Protein AF-A0A2E0VWQ8-F1 (afdb_monomer_lite)

Sequence (98 aa):
MMQTITDNQSNAPFSVMKQIHGAEVKDLVTKFFYRGNQLCFQIILQVDGGERIPYKEFSDYAEYKKAFSELQQQKGNPTMIKFPEKSVASTGSTSNVA

pLDDT: mean 79.36, std 21.64, range [38.03, 97.69]

Structure (mmCIF, N/CA/C/O backbone):
data_AF-A0A2E0VWQ8-F1
#
_entry.id   AF-A0A2E0VWQ8-F1
#
loop_
_atom_site.group_PDB
_atom_site.id
_atom_site.type_symbol
_atom_site.label_atom_id
_atom_site.label_alt_id
_atom_site.label_comp_id
_atom_site.label_asym_id
_atom_site.label_entity_id
_atom_site.label_seq_id
_atom_site.pdbx_PDB_ins_code
_atom_site.Cartn_x
_atom_site.Cartn_y
_atom_site.Cartn_z
_atom_site.occupancy
_atom_site.B_iso_or_equiv
_atom_site.auth_seq_id
_atom_site.auth_comp_id
_atom_site.auth_asym_id
_atom_site.auth_atom_id
_atom_site.pdbx_PDB_model_num
ATOM 1 N N . MET A 1 1 ? 46.669 14.355 38.497 1.00 43.69 1 MET A N 1
ATOM 2 C CA . MET A 1 1 ? 45.204 14.170 38.435 1.00 43.69 1 MET A CA 1
ATOM 3 C C . MET A 1 1 ? 44.732 14.827 37.149 1.00 43.69 1 MET A C 1
ATOM 5 O O . MET A 1 1 ? 44.764 16.046 37.080 1.00 43.69 1 MET A O 1
ATOM 9 N N . MET A 1 2 ? 44.427 14.056 36.105 1.00 41.31 2 MET A N 1
ATOM 10 C CA . MET A 1 2 ? 43.922 14.598 34.837 1.00 41.31 2 MET A CA 1
ATOM 11 C C . MET A 1 2 ? 42.578 13.942 34.534 1.00 41.31 2 MET A C 1
ATOM 13 O O . MET A 1 2 ? 42.446 12.725 34.635 1.00 41.31 2 MET A O 1
ATOM 17 N N . GLN A 1 3 ? 41.579 14.791 34.304 1.00 45.31 3 GLN A N 1
ATOM 18 C CA . GLN A 1 3 ? 40.161 14.460 34.236 1.00 45.31 3 GLN A CA 1
ATOM 19 C C . GLN A 1 3 ? 39.825 13.795 32.899 1.00 45.31 3 GLN A C 1
ATOM 21 O O . GLN A 1 3 ? 40.246 14.250 31.839 1.00 45.31 3 GLN A O 1
ATOM 26 N N . THR A 1 4 ? 39.059 12.711 32.974 1.00 44.09 4 THR A N 1
ATOM 27 C CA . THR A 1 4 ? 38.452 12.011 31.842 1.00 44.09 4 THR A CA 1
ATOM 28 C C . THR A 1 4 ? 37.318 12.851 31.264 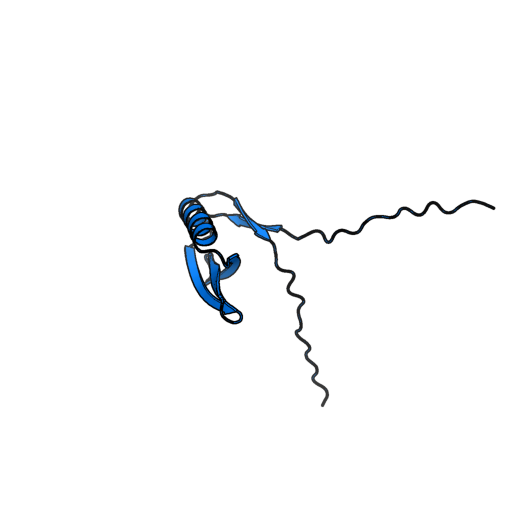1.00 44.09 4 THR A C 1
ATOM 30 O O . THR A 1 4 ? 36.367 13.174 31.977 1.00 44.09 4 THR A O 1
ATOM 33 N N . ILE A 1 5 ? 37.405 13.184 29.978 1.00 54.75 5 ILE A N 1
ATOM 34 C CA . ILE A 1 5 ? 36.286 13.730 29.210 1.00 54.75 5 ILE A CA 1
ATOM 35 C C . ILE A 1 5 ? 35.449 12.533 28.761 1.00 54.75 5 ILE A C 1
ATOM 37 O O . ILE A 1 5 ? 35.899 11.701 27.977 1.00 54.75 5 ILE A O 1
ATOM 41 N N . THR A 1 6 ? 34.256 12.410 29.334 1.00 47.91 6 THR A N 1
ATOM 42 C CA . THR A 1 6 ? 33.260 11.413 28.946 1.00 47.9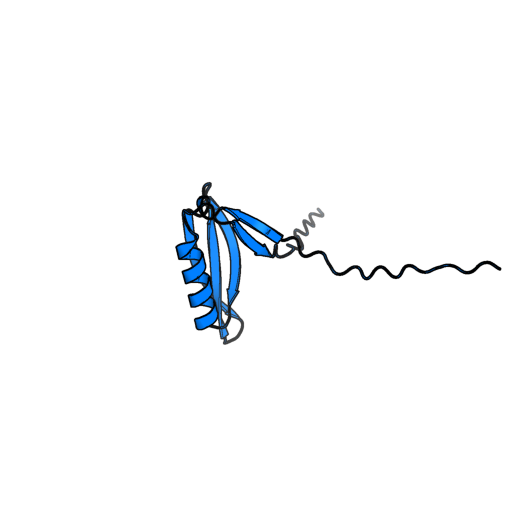1 6 THR A CA 1
ATOM 43 C C . THR A 1 6 ? 32.459 11.981 27.779 1.00 47.91 6 THR A C 1
ATOM 45 O O . THR A 1 6 ? 31.508 12.733 27.991 1.00 47.91 6 THR A O 1
ATOM 48 N N . ASP A 1 7 ? 32.837 11.637 26.548 1.00 45.84 7 ASP A N 1
ATOM 49 C CA . ASP A 1 7 ? 31.993 11.868 25.376 1.00 45.84 7 ASP A CA 1
ATOM 50 C C . ASP A 1 7 ? 30.791 10.922 25.439 1.00 45.84 7 ASP A C 1
ATOM 52 O O . ASP A 1 7 ? 30.843 9.744 25.083 1.00 45.84 7 ASP A O 1
ATOM 56 N N . ASN A 1 8 ? 29.691 11.458 25.957 1.00 48.97 8 ASN A N 1
ATOM 57 C CA . ASN A 1 8 ? 28.405 10.792 26.048 1.00 48.97 8 ASN A CA 1
ATOM 58 C C . ASN A 1 8 ? 27.746 10.824 24.656 1.00 48.97 8 ASN A C 1
ATOM 60 O O . ASN A 1 8 ? 26.875 11.650 24.380 1.00 48.97 8 ASN A O 1
ATOM 64 N N . GLN A 1 9 ? 28.198 9.958 23.745 1.00 47.59 9 GLN A N 1
ATOM 65 C CA . GLN A 1 9 ? 27.496 9.724 22.484 1.00 47.59 9 GLN A CA 1
ATOM 66 C C . GLN A 1 9 ? 26.181 8.997 22.780 1.00 47.59 9 GLN A C 1
ATOM 68 O O . GLN A 1 9 ? 26.138 7.797 23.051 1.00 47.59 9 GLN A O 1
ATOM 73 N N . SER A 1 10 ? 25.092 9.759 22.731 1.00 47.69 10 SER A N 1
ATOM 74 C CA . SER A 1 10 ? 23.722 9.271 22.671 1.00 47.69 10 SER A CA 1
ATOM 75 C C . SER A 1 10 ? 23.546 8.399 21.426 1.00 47.69 10 SER A C 1
ATOM 77 O O . SER A 1 10 ? 23.280 8.874 20.324 1.00 47.69 10 SER A O 1
ATOM 79 N N . ASN A 1 11 ? 23.709 7.090 21.607 1.00 47.94 11 ASN A N 1
ATOM 80 C CA . ASN A 1 11 ? 23.473 6.081 20.584 1.00 47.94 11 ASN A CA 1
ATOM 81 C C . ASN A 1 11 ? 21.955 5.928 20.368 1.00 47.94 11 ASN A C 1
ATOM 83 O O . ASN A 1 11 ? 21.322 5.003 20.876 1.00 47.94 11 ASN A O 1
ATOM 87 N N . ALA A 1 12 ? 21.341 6.889 19.673 1.00 48.88 12 ALA A N 1
ATOM 88 C CA . ALA A 1 12 ? 20.019 6.687 19.099 1.00 48.88 12 ALA A CA 1
ATOM 89 C C . ALA A 1 12 ? 20.146 5.567 18.052 1.00 48.88 12 ALA A C 1
ATOM 91 O O . ALA A 1 12 ? 21.047 5.639 17.214 1.00 48.88 12 ALA A O 1
ATOM 92 N N . PRO A 1 13 ? 19.301 4.522 18.074 1.00 51.03 13 PRO A N 1
ATOM 93 C CA . PRO A 1 13 ? 19.401 3.455 17.092 1.00 51.03 13 PRO A CA 1
ATOM 94 C C . PRO A 1 13 ? 19.158 4.060 15.708 1.00 51.03 13 PRO A C 1
ATOM 96 O O . PRO A 1 13 ? 18.058 4.533 15.416 1.00 51.03 13 PRO A O 1
ATOM 99 N N . PHE A 1 14 ? 20.193 4.076 14.865 1.00 49.81 14 PHE A N 1
ATOM 100 C CA . PHE A 1 14 ? 20.074 4.448 13.461 1.00 49.81 14 PHE A CA 1
ATOM 101 C C . PHE A 1 14 ? 19.057 3.504 12.820 1.00 49.81 14 PHE A C 1
ATOM 103 O O . PHE A 1 14 ? 19.342 2.336 12.564 1.00 49.81 14 PHE A O 1
ATOM 110 N N . SER A 1 15 ? 17.832 3.992 12.630 1.00 58.91 15 SER A N 1
ATOM 111 C CA . SER A 1 15 ? 16.782 3.240 11.958 1.00 58.91 15 SER A CA 1
ATOM 112 C C . SER A 1 15 ? 17.213 3.085 10.503 1.00 58.91 15 SER A C 1
ATOM 114 O O . SER A 1 15 ? 17.240 4.065 9.755 1.00 58.91 15 SER A O 1
ATOM 116 N N . VAL A 1 16 ? 17.641 1.881 10.122 1.00 67.00 16 VAL A N 1
ATOM 117 C CA . VAL A 1 16 ? 18.054 1.593 8.748 1.00 67.00 16 VAL A CA 1
ATOM 118 C C . VAL A 1 16 ? 16.829 1.803 7.859 1.00 67.00 16 VAL A C 1
ATOM 120 O O . VAL A 1 16 ? 15.803 1.140 8.007 1.00 67.00 16 VAL A O 1
ATOM 123 N N . MET A 1 17 ? 16.889 2.804 6.981 1.00 75.00 17 MET A N 1
ATOM 124 C CA . MET A 1 17 ? 15.833 3.055 6.005 1.00 75.00 17 MET A CA 1
ATOM 125 C C . MET A 1 17 ? 16.127 2.245 4.752 1.00 75.00 17 MET A C 1
ATOM 127 O O . MET A 1 17 ? 17.090 2.535 4.038 1.00 75.00 17 MET A O 1
ATOM 131 N N . LYS A 1 18 ? 15.266 1.271 4.459 1.00 84.44 18 LYS A N 1
ATOM 132 C CA . LYS A 1 18 ? 15.262 0.610 3.159 1.00 84.44 18 LYS A CA 1
ATOM 133 C C . LYS A 1 18 ? 14.569 1.494 2.134 1.00 84.44 18 LYS A C 1
ATOM 135 O O . LYS A 1 18 ? 13.686 2.298 2.451 1.00 84.44 18 LYS A O 1
ATOM 140 N N . GLN A 1 19 ? 15.026 1.371 0.898 1.00 90.00 19 GLN A N 1
ATOM 141 C CA . GLN A 1 19 ? 14.487 2.114 -0.227 1.00 90.00 19 GLN A CA 1
ATOM 142 C C . GLN A 1 19 ? 14.362 1.174 -1.417 1.00 90.00 19 GLN A C 1
ATOM 144 O O . GLN A 1 19 ? 15.199 0.292 -1.591 1.00 90.00 19 GLN A O 1
ATOM 149 N N . ILE A 1 20 ? 13.321 1.376 -2.213 1.00 91.31 20 ILE A N 1
ATOM 150 C CA . ILE A 1 20 ? 13.087 0.651 -3.459 1.00 91.31 20 ILE A CA 1
ATOM 151 C C . ILE A 1 20 ? 12.551 1.623 -4.507 1.00 91.31 20 ILE A C 1
ATOM 153 O O . ILE A 1 20 ? 11.865 2.590 -4.152 1.00 91.31 20 ILE A O 1
ATOM 157 N N . HIS A 1 21 ? 12.848 1.401 -5.784 1.00 92.56 21 HIS A N 1
ATOM 158 C CA . HIS A 1 21 ? 12.197 2.158 -6.843 1.00 92.56 21 HIS A CA 1
ATOM 159 C C . HIS A 1 21 ? 10.752 1.686 -7.016 1.00 92.56 21 HIS A C 1
ATOM 161 O O . HIS A 1 21 ? 10.461 0.492 -7.051 1.00 92.56 21 HIS A O 1
ATOM 167 N N . GLY A 1 22 ? 9.825 2.626 -7.200 1.00 91.50 22 GLY A N 1
ATOM 168 C CA . GLY A 1 22 ? 8.429 2.315 -7.511 1.00 91.50 22 GLY A CA 1
ATOM 169 C C . GLY A 1 22 ? 8.266 1.476 -8.783 1.00 91.50 22 GLY A C 1
ATOM 170 O O . GLY A 1 22 ? 7.306 0.716 -8.892 1.00 91.50 22 GLY A O 1
ATOM 171 N N . ALA A 1 23 ? 9.226 1.554 -9.708 1.00 93.12 23 ALA A N 1
ATOM 172 C CA . ALA A 1 23 ? 9.297 0.740 -10.916 1.00 93.12 23 ALA A CA 1
ATOM 173 C C . ALA A 1 23 ? 9.517 -0.756 -10.629 1.00 93.12 23 ALA A C 1
ATOM 175 O O . ALA A 1 23 ? 9.093 -1.582 -11.426 1.00 93.12 23 ALA A O 1
ATOM 176 N N . GLU A 1 24 ? 10.128 -1.103 -9.494 1.00 93.12 24 GLU A N 1
ATOM 177 C CA . GLU A 1 24 ? 10.340 -2.493 -9.065 1.00 93.12 24 GLU A CA 1
ATOM 178 C C . GLU A 1 24 ? 9.098 -3.076 -8.368 1.00 93.12 24 GLU A C 1
ATOM 180 O O . GLU A 1 24 ? 9.011 -4.283 -8.137 1.00 93.12 24 GLU A O 1
ATOM 185 N N . VAL A 1 25 ? 8.122 -2.229 -8.010 1.00 94.12 25 VAL A N 1
ATOM 186 C CA . VAL A 1 25 ? 6.880 -2.650 -7.356 1.00 94.12 25 VAL A CA 1
ATOM 187 C C . VAL A 1 25 ? 5.881 -3.117 -8.408 1.00 94.12 25 VAL A C 1
ATOM 189 O O . VAL A 1 25 ? 5.276 -2.323 -9.129 1.00 94.12 25 VAL A O 1
ATOM 192 N N . LYS A 1 26 ? 5.645 -4.425 -8.437 1.00 94.38 26 LYS A N 1
ATOM 193 C CA . LYS A 1 26 ? 4.670 -5.063 -9.319 1.00 94.38 26 LYS A CA 1
ATOM 194 C C . LYS A 1 26 ? 3.246 -4.898 -8.803 1.00 94.38 26 LYS A C 1
ATOM 196 O O . LYS A 1 26 ? 2.331 -4.566 -9.563 1.00 94.38 26 LYS A O 1
ATOM 201 N N . ASP A 1 27 ? 3.051 -5.133 -7.508 1.00 95.12 27 ASP A N 1
ATOM 202 C CA . ASP A 1 27 ? 1.727 -5.077 -6.897 1.00 95.12 27 ASP A CA 1
ATOM 203 C C . ASP A 1 27 ? 1.745 -4.551 -5.459 1.00 95.12 27 ASP A C 1
ATOM 205 O O . ASP A 1 27 ? 2.772 -4.548 -4.778 1.00 95.12 27 ASP A O 1
ATOM 209 N N . LEU A 1 28 ? 0.579 -4.098 -5.006 1.00 95.75 28 LEU A N 1
ATOM 210 C CA . LEU A 1 28 ? 0.337 -3.616 -3.654 1.00 95.75 28 LEU A CA 1
ATOM 211 C C . LEU A 1 28 ? -0.745 -4.480 -3.020 1.00 95.75 28 LEU A C 1
ATOM 213 O O . LEU A 1 28 ? -1.910 -4.434 -3.411 1.00 95.75 28 LEU A O 1
ATOM 217 N N . VAL A 1 29 ? -0.359 -5.249 -2.010 1.00 95.88 29 VAL A N 1
ATOM 218 C CA . VAL A 1 29 ? -1.265 -6.157 -1.311 1.00 95.88 29 VAL A CA 1
ATOM 219 C C . VAL A 1 29 ? -1.614 -5.574 0.047 1.00 95.88 29 VAL A C 1
ATOM 221 O O . VAL A 1 29 ? -0.735 -5.194 0.819 1.00 95.88 29 VAL A O 1
ATOM 224 N N . THR A 1 30 ? -2.903 -5.565 0.371 1.00 97.06 30 THR A N 1
ATOM 225 C CA . THR A 1 30 ? -3.371 -5.219 1.713 1.00 97.06 30 THR A CA 1
ATOM 226 C C . THR A 1 30 ? -3.658 -6.478 2.506 1.00 97.06 30 THR A C 1
ATOM 228 O O . THR A 1 30 ? -4.497 -7.296 2.128 1.00 97.06 30 THR A O 1
ATOM 231 N N . LYS A 1 31 ? -2.983 -6.618 3.645 1.00 96.25 31 LYS A N 1
ATOM 232 C CA . LYS A 1 31 ? -3.290 -7.629 4.649 1.00 96.25 31 LYS A CA 1
ATOM 233 C C . LYS A 1 31 ? -4.140 -7.000 5.747 1.00 96.25 31 LYS A C 1
ATOM 235 O O . LYS A 1 31 ? -3.701 -6.072 6.424 1.00 96.25 31 LYS A O 1
ATOM 240 N N . PHE A 1 32 ? -5.334 -7.543 5.939 1.00 96.50 32 PHE A N 1
ATOM 241 C CA . PHE A 1 32 ? -6.229 -7.186 7.035 1.00 96.50 32 PHE A CA 1
ATOM 242 C C . PHE A 1 32 ? -6.006 -8.150 8.197 1.00 96.50 32 PHE A C 1
ATOM 244 O O . PHE A 1 32 ? -5.888 -9.359 7.989 1.00 96.50 32 PHE A O 1
ATOM 251 N N . PHE A 1 33 ? -5.919 -7.631 9.415 1.00 96.44 33 PHE A N 1
ATOM 252 C CA . PHE A 1 33 ? -5.772 -8.456 10.611 1.00 96.44 33 PHE A CA 1
ATOM 253 C C . PHE A 1 33 ? -6.333 -7.738 11.832 1.00 96.44 33 PHE A C 1
ATOM 255 O O . PHE A 1 33 ? -6.418 -6.515 11.850 1.00 96.44 33 PHE A O 1
ATOM 262 N N . TYR A 1 34 ? -6.688 -8.496 12.864 1.00 96.25 34 TYR A N 1
ATOM 263 C CA . TYR A 1 34 ? -7.074 -7.935 14.154 1.00 96.25 34 TYR A CA 1
ATOM 264 C C . TYR A 1 34 ? -5.895 -7.982 15.124 1.00 96.25 34 TYR A C 1
ATOM 266 O O . TYR A 1 34 ? -5.176 -8.981 15.195 1.00 96.25 34 TYR A O 1
ATOM 274 N N . ARG A 1 35 ? -5.702 -6.908 15.892 1.00 94.19 35 ARG A N 1
ATOM 275 C C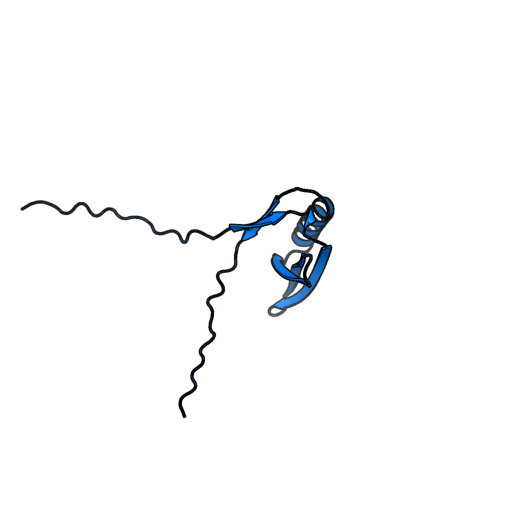A . ARG A 1 35 ? -4.824 -6.886 17.068 1.00 94.19 35 ARG A CA 1
ATOM 276 C C . ARG A 1 35 ? -5.689 -6.527 18.274 1.00 94.19 35 ARG A C 1
ATOM 278 O O . ARG A 1 35 ? -6.115 -5.385 18.420 1.00 94.19 35 ARG A O 1
ATOM 285 N N . GLY A 1 36 ? -6.011 -7.528 19.096 1.00 93.88 36 GLY A N 1
ATOM 286 C CA . GLY A 1 36 ? -7.103 -7.414 20.069 1.00 93.88 36 GLY A CA 1
ATOM 287 C C . GLY A 1 36 ? -8.443 -7.259 19.343 1.00 93.88 36 GLY A C 1
ATOM 288 O O . GLY A 1 36 ? -8.744 -8.045 18.449 1.00 93.88 36 GLY A O 1
ATOM 289 N N . ASN A 1 37 ? -9.200 -6.208 19.667 1.00 94.38 37 ASN A N 1
ATOM 290 C CA . ASN A 1 37 ? -10.488 -5.897 19.029 1.00 94.38 37 ASN A CA 1
ATOM 291 C C . ASN A 1 37 ? -10.397 -4.776 17.975 1.00 94.38 37 ASN A C 1
ATOM 293 O O . ASN A 1 37 ? -11.422 -4.259 17.536 1.00 94.38 37 ASN A O 1
ATOM 297 N N . GLN A 1 38 ? -9.188 -4.385 17.565 1.00 96.12 38 GLN A N 1
ATOM 298 C CA . GLN A 1 38 ? -8.974 -3.343 16.562 1.00 96.12 38 GLN A CA 1
ATOM 299 C C . GLN A 1 38 ? -8.600 -3.957 15.207 1.00 96.12 38 GLN A C 1
ATOM 301 O O . GLN A 1 38 ? -7.684 -4.780 15.133 1.00 96.12 38 GLN 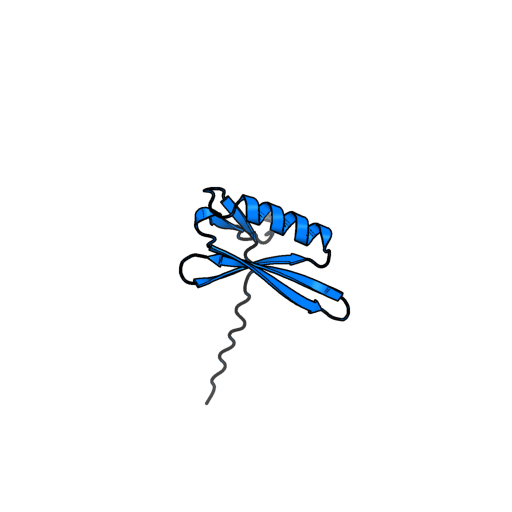A O 1
ATOM 306 N N . LEU A 1 39 ? -9.302 -3.552 14.142 1.00 95.94 39 LEU A N 1
ATOM 307 C CA . LEU A 1 39 ? -8.950 -3.890 12.761 1.00 95.94 39 LEU A CA 1
ATOM 308 C C . LEU A 1 39 ? -7.728 -3.073 12.329 1.00 95.94 39 LEU A C 1
ATOM 310 O O . LEU A 1 39 ? -7.712 -1.849 12.446 1.00 95.94 39 LEU A O 1
ATOM 314 N N . CYS A 1 40 ? -6.724 -3.759 11.800 1.00 97.25 40 CYS A N 1
ATOM 315 C CA . CYS A 1 40 ? -5.492 -3.187 11.288 1.00 97.25 40 CYS A CA 1
ATOM 316 C C . CYS A 1 40 ? -5.292 -3.540 9.811 1.00 97.25 40 CYS A C 1
ATOM 318 O O . CYS A 1 40 ? -5.746 -4.576 9.314 1.00 97.25 40 CYS A O 1
ATOM 320 N N . PHE A 1 41 ? -4.550 -2.674 9.130 1.00 97.19 41 PHE A N 1
ATOM 321 C CA . PHE A 1 41 ? -4.234 -2.749 7.711 1.00 97.19 41 PHE A CA 1
ATOM 322 C C . PHE A 1 41 ? -2.718 -2.737 7.554 1.00 97.19 41 PHE A C 1
ATOM 324 O O . PHE A 1 41 ? -2.053 -1.823 8.033 1.00 97.19 41 PHE A O 1
ATOM 331 N N . GLN A 1 42 ? -2.149 -3.730 6.884 1.00 96.81 42 GLN A N 1
ATOM 332 C CA . GLN A 1 42 ? -0.737 -3.733 6.515 1.00 96.81 42 GLN A CA 1
ATOM 333 C C . GLN A 1 42 ? -0.612 -3.683 5.002 1.00 96.81 42 GLN A C 1
ATOM 335 O O . GLN A 1 42 ? -1.172 -4.531 4.308 1.00 96.81 42 GLN A O 1
ATOM 340 N N . ILE A 1 43 ? 0.147 -2.711 4.505 1.00 96.56 43 ILE A N 1
ATOM 341 C CA . ILE A 1 43 ? 0.522 -2.655 3.094 1.00 96.56 43 ILE A CA 1
ATOM 342 C C . ILE A 1 43 ? 1.776 -3.508 2.901 1.00 96.56 43 ILE A C 1
ATOM 344 O O . ILE A 1 43 ? 2.754 -3.369 3.641 1.00 96.56 43 ILE A O 1
ATOM 348 N N . ILE A 1 44 ? 1.735 -4.387 1.908 1.00 95.88 44 ILE A N 1
ATOM 349 C CA . ILE A 1 44 ? 2.836 -5.247 1.484 1.00 95.88 44 ILE A CA 1
ATOM 350 C C . ILE A 1 44 ? 3.148 -4.899 0.028 1.00 95.88 44 ILE A C 1
ATOM 352 O O . ILE A 1 44 ? 2.266 -4.965 -0.829 1.00 95.88 44 ILE A O 1
ATOM 356 N N . LEU A 1 45 ? 4.398 -4.534 -0.244 1.00 94.88 45 LEU A N 1
ATOM 357 C CA . LEU A 1 45 ? 4.895 -4.325 -1.600 1.00 94.88 45 LEU A CA 1
ATOM 358 C C . LEU A 1 45 ? 5.280 -5.685 -2.171 1.00 94.88 45 LEU A C 1
AT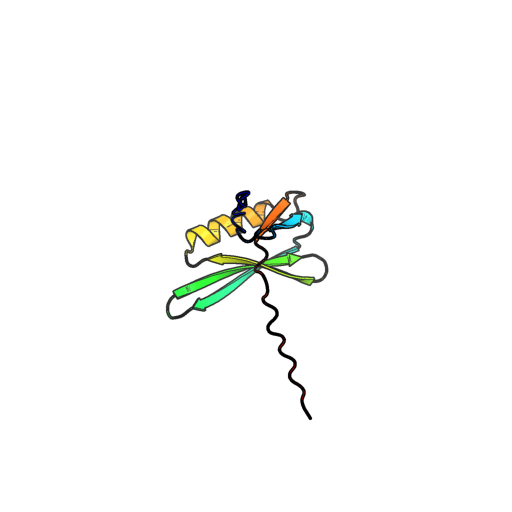OM 360 O O . LEU A 1 45 ? 6.096 -6.392 -1.579 1.00 94.88 45 LEU A O 1
ATOM 364 N N . GLN A 1 46 ? 4.692 -6.064 -3.298 1.00 94.56 46 GLN A N 1
ATOM 365 C CA . GLN A 1 46 ? 5.154 -7.207 -4.069 1.00 94.56 46 GLN A CA 1
ATOM 366 C C . GLN A 1 46 ? 6.069 -6.695 -5.173 1.00 94.56 46 GLN A C 1
ATOM 368 O O . GLN A 1 46 ? 5.634 -5.922 -6.028 1.00 94.56 46 GLN A O 1
ATOM 373 N N . VAL A 1 47 ? 7.322 -7.130 -5.145 1.00 92.62 47 VAL A N 1
ATOM 374 C CA . VAL A 1 47 ? 8.354 -6.668 -6.075 1.00 92.62 47 VAL A CA 1
ATOM 375 C C . VAL A 1 47 ? 8.612 -7.710 -7.157 1.00 92.62 47 VAL A C 1
ATOM 377 O O . VAL A 1 47 ? 8.234 -8.884 -7.022 1.00 92.62 47 VAL A O 1
ATOM 380 N N . ASP A 1 48 ? 9.224 -7.283 -8.256 1.00 85.06 48 ASP A N 1
ATOM 381 C CA . ASP A 1 48 ? 9.682 -8.210 -9.287 1.00 85.06 48 ASP A CA 1
ATOM 382 C C . ASP A 1 48 ? 10.683 -9.218 -8.701 1.00 85.06 48 ASP A C 1
ATOM 384 O O . ASP A 1 48 ? 11.533 -8.890 -7.882 1.00 85.06 48 ASP A O 1
ATOM 388 N N . GLY A 1 49 ? 10.517 -10.495 -9.054 1.00 83.69 49 GLY A N 1
ATOM 389 C CA . GLY A 1 49 ? 11.187 -11.613 -8.374 1.00 83.69 49 GLY A CA 1
ATOM 390 C C . GLY A 1 49 ? 10.345 -12.287 -7.283 1.00 83.69 49 GLY A C 1
ATOM 391 O O . GLY A 1 49 ? 10.732 -13.335 -6.775 1.00 83.69 49 GLY A O 1
ATOM 392 N N . GLY A 1 50 ? 9.154 -11.757 -6.973 1.00 85.62 50 GLY A N 1
ATOM 393 C CA . GLY A 1 50 ? 8.176 -12.404 -6.089 1.00 85.62 50 GLY A CA 1
ATOM 394 C C . GLY A 1 50 ? 8.393 -12.151 -4.596 1.00 85.62 50 GLY A C 1
ATOM 395 O O . GLY A 1 50 ? 7.618 -12.654 -3.778 1.00 85.62 50 GLY A O 1
ATOM 396 N N . GLU A 1 51 ? 9.398 -11.353 -4.235 1.00 92.12 51 GLU A N 1
ATOM 397 C CA . GLU A 1 51 ? 9.615 -10.913 -2.861 1.00 92.12 51 GLU A CA 1
ATOM 398 C C . GLU A 1 51 ? 8.444 -10.033 -2.381 1.00 92.12 51 GLU A C 1
ATOM 400 O O . GLU A 1 51 ? 7.818 -9.281 -3.136 1.00 92.12 51 GLU A O 1
ATOM 405 N N . ARG A 1 52 ? 8.107 -10.178 -1.096 1.00 93.50 52 ARG A N 1
ATOM 406 C CA . ARG A 1 52 ? 7.024 -9.452 -0.429 1.00 93.50 52 ARG A CA 1
ATOM 407 C C . ARG A 1 52 ? 7.587 -8.673 0.743 1.00 93.50 52 ARG A C 1
ATOM 409 O O . ARG A 1 52 ? 7.990 -9.263 1.743 1.00 93.50 52 ARG A O 1
ATOM 416 N N . ILE A 1 53 ? 7.553 -7.354 0.634 1.00 92.62 53 ILE A N 1
ATOM 417 C CA . ILE A 1 53 ? 8.170 -6.443 1.591 1.00 92.62 53 ILE A CA 1
ATOM 418 C C . ILE A 1 53 ? 7.072 -5.744 2.400 1.00 92.62 53 ILE A C 1
ATOM 420 O O . ILE A 1 53 ? 6.270 -4.997 1.832 1.00 92.62 53 ILE A O 1
ATOM 424 N N . PRO A 1 54 ? 6.999 -5.952 3.725 1.00 92.88 54 PRO A N 1
ATOM 42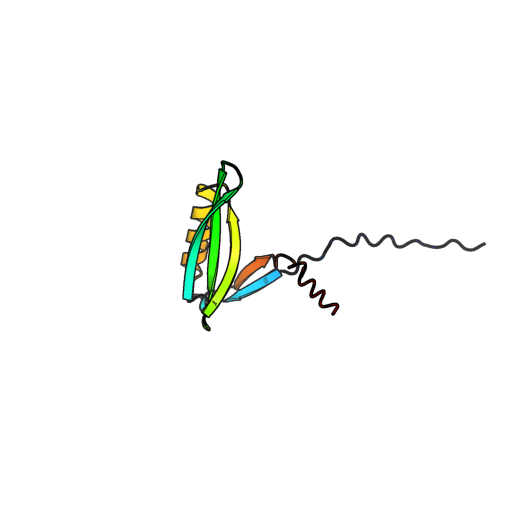5 C CA . PRO A 1 54 ? 6.104 -5.180 4.576 1.00 92.88 54 PRO A CA 1
ATOM 426 C C . PRO A 1 54 ? 6.492 -3.698 4.550 1.00 92.88 54 PRO A C 1
ATOM 428 O O . PRO A 1 54 ? 7.611 -3.346 4.914 1.00 92.88 54 PRO A O 1
ATOM 431 N N . TYR A 1 55 ? 5.562 -2.831 4.153 1.00 93.06 55 TYR A N 1
ATOM 432 C CA . TYR A 1 55 ? 5.798 -1.389 4.088 1.00 93.06 55 TYR A CA 1
ATOM 433 C C . TYR A 1 55 ? 5.455 -0.708 5.414 1.00 93.06 55 TYR A C 1
ATOM 435 O O . TYR A 1 55 ? 6.315 -0.138 6.085 1.00 93.06 55 TYR A O 1
ATOM 443 N N . LYS A 1 56 ? 4.175 -0.767 5.805 1.00 93.81 56 LYS A N 1
ATOM 444 C CA . LYS A 1 56 ? 3.667 -0.108 7.013 1.00 93.81 56 LYS A CA 1
ATOM 445 C C . LYS A 1 56 ? 2.355 -0.734 7.481 1.00 93.81 56 LYS A C 1
ATOM 447 O O . LYS A 1 56 ? 1.570 -1.235 6.676 1.00 93.81 56 LYS A O 1
ATOM 452 N N . GLU A 1 57 ? 2.148 -0.702 8.794 1.00 95.25 57 GLU A N 1
ATOM 453 C CA . GLU A 1 57 ? 0.904 -1.073 9.472 1.00 95.25 57 GLU A CA 1
ATOM 454 C C . GLU A 1 57 ? 0.143 0.189 9.890 1.00 95.25 57 GLU A C 1
ATOM 456 O O . GLU A 1 57 ? 0.749 1.164 10.337 1.00 95.25 57 GLU A O 1
ATOM 461 N N . PHE A 1 58 ? -1.179 0.142 9.777 1.00 96.25 58 PHE A N 1
ATOM 462 C CA . PHE A 1 58 ? -2.101 1.216 10.114 1.00 96.25 58 PHE A CA 1
ATOM 463 C C . PHE A 1 58 ? -3.251 0.654 10.943 1.00 96.25 58 PHE A C 1
ATOM 465 O O . PHE A 1 58 ? -3.748 -0.442 10.678 1.00 96.25 58 PHE A O 1
ATOM 472 N N . SER A 1 59 ? -3.696 1.421 11.927 1.00 96.56 59 SER A N 1
ATOM 473 C CA . SER A 1 59 ? -4.940 1.178 12.664 1.00 96.56 59 SER A CA 1
ATOM 474 C C . SER A 1 59 ? -6.053 2.152 12.269 1.00 96.56 59 SER A C 1
ATOM 476 O O . SER A 1 59 ? -7.205 1.941 12.635 1.00 96.56 59 SER A O 1
ATOM 478 N N . ASP A 1 60 ? -5.709 3.206 11.525 1.00 97.19 60 ASP A N 1
ATOM 479 C CA . ASP A 1 60 ? -6.636 4.185 10.970 1.00 97.19 60 ASP A CA 1
ATOM 480 C C . ASP A 1 60 ? -6.817 3.953 9.462 1.00 97.19 60 ASP A C 1
ATOM 482 O O . ASP A 1 60 ? -5.850 3.795 8.709 1.00 97.19 60 ASP A O 1
ATOM 486 N N . TYR A 1 61 ? -8.073 3.914 9.015 1.00 96.00 61 TYR A N 1
ATOM 487 C CA . TYR A 1 61 ? -8.403 3.639 7.619 1.00 96.00 61 TYR A CA 1
ATOM 488 C C . TYR A 1 61 ? -8.071 4.808 6.680 1.00 96.00 61 TYR A C 1
ATOM 490 O O . TYR A 1 61 ? -7.678 4.575 5.535 1.00 96.00 61 TYR A O 1
ATOM 498 N N . ALA A 1 62 ? -8.219 6.057 7.131 1.00 97.69 62 ALA A N 1
ATOM 499 C CA . ALA A 1 62 ? -7.922 7.229 6.316 1.00 97.69 62 ALA A CA 1
ATOM 500 C C . ALA A 1 62 ? -6.412 7.349 6.065 1.00 97.69 62 ALA A C 1
ATOM 502 O O . ALA A 1 62 ? -6.001 7.582 4.926 1.00 97.69 62 ALA A O 1
ATOM 503 N N . GLU A 1 63 ? -5.589 7.100 7.088 1.00 97.44 63 GLU A N 1
ATOM 504 C CA . GLU A 1 63 ? -4.131 7.033 6.945 1.00 97.44 63 GLU A CA 1
ATOM 505 C C . GLU A 1 63 ? -3.698 5.914 5.996 1.00 97.44 63 GLU A C 1
ATOM 507 O O . GLU A 1 63 ? -2.898 6.151 5.086 1.00 97.44 63 GLU A O 1
ATOM 512 N N . TYR A 1 64 ? -4.266 4.714 6.161 1.00 97.44 64 TYR A N 1
ATOM 513 C CA . TYR A 1 64 ? -4.029 3.592 5.254 1.00 97.44 64 TYR A CA 1
ATOM 514 C C . TYR A 1 64 ? -4.381 3.962 3.809 1.00 97.44 64 TYR A C 1
ATOM 516 O O . TYR A 1 64 ? -3.566 3.777 2.905 1.00 97.44 64 TYR A O 1
ATOM 524 N N . LYS A 1 65 ? -5.582 4.506 3.578 1.00 97.50 65 LYS A N 1
ATOM 525 C CA . LYS A 1 65 ? -6.073 4.813 2.232 1.00 97.50 65 LYS A CA 1
ATOM 526 C C . LYS A 1 65 ? -5.217 5.880 1.561 1.00 97.50 65 LYS A C 1
ATOM 528 O O . LYS A 1 65 ? -4.925 5.751 0.371 1.00 97.50 65 LYS A O 1
ATOM 533 N N . LYS A 1 66 ? -4.792 6.900 2.312 1.00 97.69 66 LYS A N 1
ATOM 534 C CA . LYS A 1 66 ? -3.863 7.924 1.829 1.00 97.69 66 LYS A CA 1
ATOM 535 C C . LYS A 1 66 ? -2.537 7.295 1.396 1.00 97.69 66 LYS A C 1
ATOM 537 O O . LYS A 1 66 ? -2.168 7.433 0.235 1.00 97.69 66 LYS A O 1
ATOM 542 N N . ALA A 1 67 ? -1.887 6.533 2.278 1.00 96.25 67 ALA A N 1
ATOM 543 C CA . ALA A 1 67 ? -0.602 5.896 1.979 1.00 96.25 67 ALA A CA 1
ATOM 544 C C . ALA A 1 67 ? -0.690 4.910 0.801 1.00 96.25 67 ALA A C 1
ATOM 546 O O . ALA A 1 67 ? 0.179 4.886 -0.064 1.00 96.25 67 ALA A O 1
ATOM 547 N N . PHE A 1 68 ? -1.760 4.117 0.730 1.00 96.62 68 PHE A N 1
ATOM 548 C CA . PHE A 1 68 ? -1.981 3.184 -0.373 1.00 96.62 68 PHE A CA 1
ATOM 549 C C . PHE A 1 68 ? -2.186 3.911 -1.706 1.00 96.62 68 PHE A C 1
ATOM 551 O O . PHE A 1 68 ? -1.646 3.489 -2.724 1.00 96.62 68 PHE A O 1
ATOM 558 N N . SER A 1 69 ? -2.920 5.027 -1.701 1.00 97.25 69 SER A N 1
ATOM 559 C CA . SER A 1 69 ? -3.138 5.843 -2.904 1.00 97.25 69 SER A CA 1
ATOM 560 C C . SER A 1 69 ? -1.842 6.503 -3.381 1.00 97.25 69 SER A C 1
ATOM 562 O O . SER A 1 69 ? -1.571 6.519 -4.578 1.00 97.25 69 SER A O 1
ATOM 564 N N . GLU A 1 70 ? -1.013 6.999 -2.459 1.00 95.50 70 GLU A N 1
ATOM 565 C CA . GLU A 1 70 ? 0.318 7.538 -2.774 1.00 95.50 70 GLU A CA 1
ATOM 566 C C . GLU A 1 70 ? 1.220 6.459 -3.394 1.00 95.50 70 GLU A C 1
ATOM 568 O O . GLU A 1 70 ? 1.818 6.679 -4.447 1.00 95.50 70 GLU A O 1
ATOM 573 N N . LEU A 1 71 ? 1.251 5.257 -2.810 1.00 95.38 71 LEU A N 1
ATOM 574 C CA . LEU A 1 71 ? 2.012 4.130 -3.354 1.00 95.38 71 LEU A CA 1
ATOM 575 C C . LEU A 1 71 ? 1.496 3.685 -4.726 1.00 95.38 71 LEU A C 1
ATOM 577 O O . LEU A 1 71 ? 2.298 3.346 -5.591 1.00 95.38 71 LEU A O 1
ATOM 581 N N . GLN A 1 72 ? 0.181 3.712 -4.964 1.00 95.56 72 GLN A N 1
ATOM 582 C CA . GLN A 1 72 ? -0.376 3.424 -6.288 1.00 95.56 72 GLN A CA 1
ATOM 583 C C . GLN A 1 72 ? 0.110 4.410 -7.350 1.00 95.56 72 GLN A C 1
ATOM 585 O O . GLN A 1 72 ? 0.368 3.994 -8.475 1.00 95.56 72 GLN A O 1
ATOM 590 N N . GLN A 1 73 ? 0.252 5.691 -6.999 1.00 95.12 73 GLN A N 1
ATOM 591 C CA . GLN A 1 73 ? 0.785 6.709 -7.907 1.00 95.12 73 GLN A CA 1
ATOM 592 C C . GLN A 1 73 ? 2.290 6.546 -8.140 1.00 95.12 73 GLN A C 1
ATOM 594 O O . GLN A 1 73 ? 2.790 6.908 -9.198 1.00 95.12 73 GLN A O 1
ATOM 599 N N . GLN A 1 74 ? 3.026 6.009 -7.167 1.00 93.69 74 GLN A N 1
ATOM 600 C CA . GLN A 1 74 ? 4.465 5.749 -7.284 1.00 93.69 74 GLN A CA 1
ATOM 601 C C . GLN A 1 74 ? 4.772 4.428 -8.003 1.00 93.69 74 GLN A C 1
ATOM 603 O O . GLN A 1 74 ? 5.844 4.286 -8.590 1.00 93.69 74 GLN A O 1
ATOM 608 N N . LYS A 1 75 ? 3.842 3.469 -7.982 1.00 92.75 75 LYS A N 1
ATOM 609 C CA . LYS A 1 75 ? 3.975 2.169 -8.644 1.00 92.75 75 LYS A CA 1
ATOM 610 C C . LYS A 1 75 ? 4.217 2.339 -10.146 1.00 92.75 75 LYS A C 1
ATOM 612 O O . LYS A 1 75 ? 3.468 3.038 -10.822 1.00 92.75 75 LYS A O 1
ATOM 617 N N . GLY A 1 76 ? 5.249 1.679 -10.667 1.00 88.06 76 GLY A N 1
ATOM 618 C CA . GLY A 1 76 ? 5.650 1.773 -12.073 1.00 88.06 76 GLY A CA 1
ATOM 619 C C . GLY A 1 76 ? 6.444 3.036 -12.430 1.00 88.06 76 GLY A C 1
ATOM 620 O O . GLY A 1 76 ? 6.896 3.156 -13.565 1.00 88.06 76 GLY A O 1
ATOM 621 N N . ASN A 1 77 ? 6.657 3.955 -11.481 1.00 90.31 77 ASN A N 1
ATOM 622 C CA . ASN A 1 77 ? 7.448 5.169 -11.678 1.00 90.31 77 ASN A CA 1
ATOM 623 C C . ASN A 1 77 ? 8.834 5.042 -11.020 1.00 90.31 77 ASN A C 1
ATOM 625 O O . ASN A 1 77 ? 8.975 4.373 -9.997 1.00 90.31 77 ASN A O 1
ATOM 629 N N . PRO A 1 78 ? 9.874 5.735 -11.520 1.00 87.75 78 PRO A N 1
ATOM 630 C CA . PRO A 1 78 ? 11.229 5.674 -10.956 1.00 87.75 78 PRO A CA 1
ATOM 631 C C . PRO A 1 78 ? 11.375 6.354 -9.576 1.00 87.75 78 PRO A C 1
ATOM 633 O O . PRO A 1 78 ? 12.489 6.533 -9.084 1.00 87.75 78 PRO A O 1
ATOM 636 N N . THR A 1 79 ? 10.267 6.747 -8.941 1.00 91.44 79 THR A N 1
ATOM 637 C CA . THR A 1 79 ? 10.231 7.397 -7.629 1.00 91.44 79 THR A CA 1
ATOM 638 C C . THR A 1 79 ? 10.733 6.465 -6.528 1.00 91.44 79 THR A C 1
ATOM 640 O O . THR A 1 79 ? 10.353 5.300 -6.469 1.00 91.44 79 THR A O 1
ATOM 643 N N . MET A 1 80 ? 11.553 6.994 -5.617 1.00 91.44 80 MET A N 1
ATOM 644 C CA . MET A 1 80 ? 12.042 6.245 -4.458 1.00 91.44 80 MET A CA 1
ATOM 645 C C . MET A 1 80 ? 10.960 6.112 -3.386 1.00 91.44 80 MET A C 1
ATOM 647 O O . MET A 1 80 ? 10.503 7.113 -2.829 1.00 91.44 80 MET A O 1
ATOM 651 N N . ILE A 1 81 ? 10.619 4.876 -3.039 1.00 90.88 81 ILE A N 1
ATOM 652 C CA . ILE A 1 81 ? 9.751 4.538 -1.913 1.00 90.88 81 ILE A CA 1
ATOM 653 C C . ILE A 1 81 ? 10.649 4.197 -0.727 1.00 90.88 81 ILE A C 1
ATOM 655 O O . ILE A 1 81 ? 11.426 3.246 -0.779 1.00 90.88 81 ILE A O 1
ATOM 659 N N . LYS A 1 82 ? 10.549 4.979 0.350 1.00 89.69 82 LYS A N 1
ATOM 660 C CA . LYS A 1 82 ? 11.324 4.775 1.581 1.00 89.69 82 LYS A CA 1
ATOM 661 C C . LYS A 1 82 ? 10.454 4.129 2.644 1.00 89.69 82 LYS A C 1
ATOM 663 O O . LYS A 1 82 ? 9.312 4.546 2.842 1.00 89.69 82 LYS A O 1
ATOM 668 N N . PHE A 1 83 ? 11.002 3.150 3.349 1.00 84.19 83 PHE A N 1
ATOM 669 C CA . PHE A 1 83 ? 10.318 2.489 4.451 1.00 84.19 83 PHE A CA 1
ATOM 670 C C . PHE A 1 83 ? 11.309 2.088 5.547 1.00 84.19 83 PHE A C 1
ATOM 672 O O . PHE A 1 83 ? 12.473 1.789 5.263 1.00 84.19 83 PHE A O 1
ATOM 679 N N . PRO A 1 84 ? 10.877 2.119 6.817 1.00 77.19 84 PRO A N 1
ATOM 680 C CA . PRO A 1 84 ? 11.725 1.687 7.911 1.00 77.19 84 PRO A CA 1
ATOM 681 C C . PRO A 1 84 ? 11.970 0.184 7.785 1.00 77.19 84 PRO A C 1
ATOM 683 O O . PRO A 1 84 ? 11.027 -0.601 7.666 1.00 77.19 84 PRO A O 1
ATOM 686 N N . GLU A 1 85 ? 13.230 -0.235 7.845 1.00 71.44 85 GLU A N 1
ATOM 687 C CA . GLU A 1 85 ? 13.528 -1.630 8.115 1.00 71.44 85 GLU A CA 1
ATOM 688 C C . GLU A 1 85 ? 13.088 -1.894 9.556 1.00 71.44 85 GLU A C 1
ATOM 690 O O . GLU A 1 85 ? 13.699 -1.404 10.508 1.00 71.44 85 GLU A O 1
ATOM 695 N N . LYS A 1 86 ? 11.988 -2.640 9.745 1.00 59.41 86 LYS A N 1
ATOM 696 C CA . LYS A 1 86 ? 11.775 -3.282 11.044 1.00 59.41 86 LYS A CA 1
ATOM 697 C C . LYS A 1 86 ? 13.015 -4.139 11.251 1.00 59.41 86 LYS A C 1
ATOM 699 O O . LYS A 1 86 ? 13.221 -5.080 10.486 1.00 59.41 86 LYS A O 1
ATOM 704 N N . SER A 1 87 ? 13.834 -3.796 12.244 1.00 44.38 87 SER A N 1
ATOM 705 C CA . SER A 1 87 ? 14.890 -4.670 12.721 1.00 44.38 87 SER A CA 1
ATOM 706 C C . SER A 1 87 ? 14.221 -5.988 13.083 1.00 44.38 87 SER A C 1
ATOM 708 O O . SER A 1 87 ? 13.553 -6.128 14.107 1.00 44.38 87 SER A O 1
ATOM 710 N N . VAL A 1 88 ? 14.321 -6.955 12.180 1.00 46.59 88 VAL A N 1
ATOM 711 C CA . VAL A 1 88 ? 14.092 -8.346 12.515 1.00 46.59 88 VAL A CA 1
ATOM 712 C C . VAL A 1 88 ? 15.182 -8.659 13.525 1.00 46.59 88 VAL A C 1
ATOM 714 O O . VAL A 1 88 ? 16.312 -8.969 13.167 1.00 46.59 88 VAL A O 1
ATOM 717 N N . ALA A 1 89 ? 14.856 -8.521 14.811 1.00 38.38 89 ALA A N 1
ATOM 718 C CA . ALA A 1 89 ? 15.466 -9.361 15.817 1.00 38.38 89 ALA A CA 1
ATOM 719 C C . ALA A 1 89 ? 15.151 -10.785 15.361 1.00 38.38 89 ALA A C 1
ATOM 721 O O . ALA A 1 89 ? 14.039 -11.285 15.520 1.00 38.38 89 ALA A O 1
ATOM 722 N N . SER A 1 90 ? 16.109 -11.371 14.659 1.00 42.16 90 SER A N 1
ATOM 723 C CA . SER A 1 90 ? 16.136 -12.754 14.244 1.00 42.16 90 SER A CA 1
ATOM 724 C C . SER A 1 90 ? 16.131 -13.627 15.497 1.00 42.16 90 SER A C 1
ATOM 726 O O . SER A 1 90 ? 17.175 -14.092 15.940 1.00 42.16 90 SER A O 1
ATOM 728 N N . THR A 1 91 ? 14.962 -13.873 16.087 1.00 39.91 91 THR A N 1
ATOM 729 C CA . THR A 1 91 ? 14.747 -15.007 16.990 1.00 39.91 91 THR A CA 1
ATOM 730 C C . THR A 1 91 ? 14.543 -16.267 16.155 1.00 39.91 91 THR A C 1
ATOM 732 O O . THR A 1 91 ? 13.494 -16.900 16.156 1.00 39.91 91 THR A O 1
ATOM 735 N N . GLY A 1 92 ? 15.590 -16.631 15.416 1.00 38.03 92 GLY A N 1
ATOM 736 C CA . GLY A 1 92 ? 15.844 -18.003 15.005 1.00 38.03 92 GLY A CA 1
ATOM 737 C C . GLY A 1 92 ? 16.730 -18.652 16.060 1.00 38.03 92 GLY A C 1
ATOM 738 O O . GLY A 1 92 ? 17.914 -18.860 15.824 1.00 38.03 92 GLY A O 1
ATOM 739 N N . SER A 1 93 ? 16.184 -18.916 17.249 1.00 40.16 93 SER A N 1
ATOM 740 C CA . SER A 1 93 ? 16.837 -19.789 18.224 1.00 40.16 93 SER A CA 1
ATOM 741 C C . SER A 1 93 ? 16.759 -21.221 17.702 1.00 40.16 93 SER A C 1
ATOM 743 O O . SER A 1 93 ? 15.832 -21.959 18.021 1.00 40.16 93 SER A O 1
ATOM 745 N N . THR A 1 94 ? 17.719 -21.627 16.873 1.00 43.53 94 THR A N 1
ATOM 746 C CA . THR A 1 94 ? 17.998 -23.048 16.654 1.00 43.53 94 THR A CA 1
ATOM 747 C C . THR A 1 94 ? 18.724 -23.578 17.884 1.00 43.53 94 THR A C 1
ATOM 749 O O . THR A 1 94 ? 19.950 -23.621 17.935 1.00 43.53 94 THR A O 1
ATOM 752 N N . SER A 1 95 ? 17.956 -23.963 18.899 1.00 45.09 95 SER A N 1
ATOM 753 C CA . SER A 1 95 ? 18.413 -24.914 19.905 1.00 45.09 95 SER A CA 1
ATOM 754 C C . SER A 1 95 ? 18.160 -26.312 19.352 1.00 45.09 95 SER A C 1
ATOM 756 O O . SER A 1 95 ? 17.074 -26.849 19.527 1.00 45.09 95 SER A O 1
ATOM 758 N N . ASN A 1 96 ? 19.151 -26.894 18.678 1.00 44.25 96 ASN A N 1
ATOM 759 C CA . ASN A 1 96 ? 19.230 -28.346 18.564 1.00 44.25 96 ASN A CA 1
ATOM 760 C C . ASN A 1 96 ? 20.351 -28.809 19.489 1.00 44.25 96 ASN A C 1
ATOM 762 O O . ASN A 1 96 ? 21.532 -28.688 19.173 1.00 44.25 96 ASN A O 1
ATOM 766 N N . VAL A 1 97 ? 19.936 -29.284 20.660 1.00 49.19 97 VAL A N 1
ATOM 767 C CA . VAL A 1 97 ? 20.728 -30.132 21.542 1.00 49.19 97 VAL A CA 1
ATOM 768 C C . VAL A 1 97 ? 20.065 -31.501 21.467 1.00 49.19 97 VAL A C 1
ATOM 770 O O . VAL A 1 97 ? 18.941 -31.651 21.943 1.00 49.19 97 VAL A O 1
ATOM 773 N N . ALA A 1 98 ? 20.727 -32.447 20.813 1.00 44.66 98 ALA A N 1
ATOM 774 C CA . ALA A 1 98 ? 20.603 -33.888 21.019 1.00 44.66 98 ALA A CA 1
ATOM 775 C C . ALA A 1 98 ? 21.775 -34.561 20.302 1.00 44.66 98 ALA A C 1
ATOM 777 O O . ALA A 1 98 ? 21.914 -34.321 19.080 1.00 44.66 98 ALA A O 1
#

Foldseek 3Di:
DDDDDDPPPPPDPPQDKDKDQLLQFPDWDWDWDDDDNAIKIWIWGQGPVRDIHTADMDSDPVVVVVVVVVSVVRHSPRDMDIGGDPPPPPPPPPPDDD

Secondary structure (DSSP, 8-state):
----------------EEEEEGGGEEEEEEEEEEETTEEEEEEEEEETTS-EEEEEEES-HHHHHHHHHHHHHHTTSSPEEEEE--------------

Radius of gyration: 19.62 Å; chains: 1; bounding box: 56×48×50 Å